Protein AF-A0A1Q5LDI1-F1 (afdb_monomer_lite)

Foldseek 3Di:
DDDDDDDDDDDDDDDDPPPPPPDDDDPDQDFDWDDWALDPVVLVVVVVVDPAPDKDWDQDPVVNTIIITGGPND

pLDDT: mean 72.64, std 20.11, range [39.22, 93.62]

Radius of gyration: 20.77 Å; chains: 1; bounding box: 68×32×31 Å

Structure (mmCIF, N/CA/C/O backbone):
data_AF-A0A1Q5LDI1-F1
#
_entry.id   AF-A0A1Q5LDI1-F1
#
loop_
_atom_site.group_PDB
_atom_site.id
_atom_site.type_symbol
_atom_site.label_atom_id
_atom_site.label_alt_id
_atom_site.label_comp_id
_atom_site.label_asym_id
_atom_site.label_entity_id
_atom_site.label_seq_id
_atom_site.pdbx_PDB_ins_code
_atom_site.Cartn_x
_atom_site.Cartn_y
_atom_site.Cartn_z
_atom_site.occupancy
_atom_site.B_iso_or_equiv
_atom_site.auth_seq_id
_atom_site.auth_comp_id
_atom_site.auth_asym_id
_atom_site.auth_atom_id
_atom_site.pdbx_PDB_model_num
ATOM 1 N N . MET A 1 1 ? -57.844 21.635 2.609 1.00 45.34 1 MET A N 1
ATOM 2 C CA . MET A 1 1 ? -56.963 20.447 2.498 1.00 45.34 1 MET A CA 1
ATOM 3 C C . MET A 1 1 ? -56.474 20.342 1.062 1.00 45.34 1 MET A C 1
ATOM 5 O O . MET A 1 1 ? -57.213 20.798 0.203 1.00 45.34 1 MET A O 1
ATOM 9 N N . LEU A 1 2 ? -55.293 19.739 0.852 1.00 39.22 2 LEU A N 1
ATOM 10 C CA . LEU A 1 2 ? -54.427 19.717 -0.353 1.00 39.22 2 LEU A CA 1
ATOM 11 C C . LEU A 1 2 ? -53.421 20.888 -0.341 1.00 39.22 2 LEU A C 1
ATOM 13 O O . LEU A 1 2 ? -53.800 22.017 -0.600 1.00 39.22 2 LEU A O 1
ATOM 17 N N . GLY A 1 3 ? -52.152 20.745 0.050 1.00 43.53 3 GLY A N 1
ATOM 18 C CA . GLY A 1 3 ? -51.273 19.572 0.024 1.00 43.53 3 GLY A CA 1
ATOM 19 C C . GLY A 1 3 ? -50.323 19.692 -1.167 1.00 43.53 3 GLY A C 1
ATOM 20 O O . GLY A 1 3 ? -50.531 19.032 -2.176 1.00 43.53 3 GLY A O 1
ATOM 21 N N . GLY A 1 4 ? -49.329 20.579 -1.072 1.00 42.50 4 GLY A N 1
ATOM 22 C CA . GLY A 1 4 ? -48.284 20.747 -2.084 1.00 42.50 4 GLY A CA 1
ATOM 23 C C . GLY A 1 4 ? -46.973 20.175 -1.566 1.00 42.50 4 GLY A C 1
ATOM 24 O O . GLY A 1 4 ? -46.319 20.797 -0.735 1.00 42.50 4 GLY A O 1
ATOM 25 N N . LEU A 1 5 ? -46.646 18.961 -2.007 1.00 48.78 5 LEU A N 1
ATOM 26 C CA . LEU A 1 5 ? -45.424 18.229 -1.681 1.00 48.78 5 LEU A CA 1
ATOM 27 C C . LEU A 1 5 ? -44.170 19.035 -2.056 1.00 48.78 5 LEU A C 1
ATOM 29 O O . LEU A 1 5 ? -44.043 19.509 -3.183 1.00 48.78 5 LEU A O 1
ATOM 33 N N . ALA A 1 6 ? -43.228 19.142 -1.117 1.00 51.41 6 ALA A N 1
ATOM 34 C CA . ALA A 1 6 ? -41.881 19.622 -1.390 1.00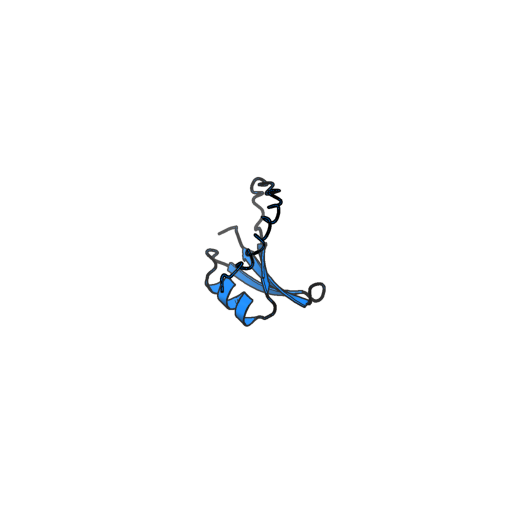 51.41 6 ALA A CA 1
ATOM 35 C C . ALA A 1 6 ? -41.188 18.660 -2.371 1.00 51.41 6 ALA A C 1
ATOM 37 O O . ALA A 1 6 ? -41.065 17.466 -2.098 1.00 51.41 6 ALA A O 1
ATOM 38 N N . ALA A 1 7 ? -40.763 19.176 -3.524 1.00 48.19 7 ALA A N 1
ATOM 39 C CA . ALA A 1 7 ? -39.981 18.420 -4.492 1.00 48.19 7 ALA A CA 1
ATOM 40 C C . ALA A 1 7 ? -38.567 18.159 -3.931 1.00 48.19 7 ALA A C 1
ATOM 42 O O . ALA A 1 7 ? -37.959 19.085 -3.385 1.00 48.19 7 ALA A O 1
ATOM 43 N N . PRO A 1 8 ? -38.012 16.940 -4.050 1.00 48.59 8 PRO A N 1
ATOM 44 C CA . PRO A 1 8 ? -36.635 16.690 -3.655 1.00 48.59 8 PRO A CA 1
ATOM 45 C C . PRO A 1 8 ? -35.699 17.383 -4.654 1.00 48.59 8 PRO A C 1
ATOM 47 O O . PRO A 1 8 ? -35.821 17.197 -5.865 1.00 48.59 8 PRO A O 1
ATOM 50 N N . ALA A 1 9 ? -34.762 18.188 -4.153 1.00 52.06 9 ALA A N 1
ATOM 51 C CA . ALA A 1 9 ? -33.691 18.749 -4.965 1.00 52.06 9 ALA A CA 1
ATOM 52 C C . ALA A 1 9 ? -32.810 17.601 -5.482 1.00 52.06 9 ALA A C 1
ATOM 54 O O . ALA A 1 9 ? -32.166 16.897 -4.705 1.00 52.06 9 ALA A O 1
ATOM 55 N N . GLN A 1 10 ? -32.821 17.382 -6.795 1.00 46.75 10 GLN A N 1
ATOM 56 C CA . GLN A 1 10 ? -31.979 16.388 -7.449 1.00 46.75 10 GLN A CA 1
ATOM 57 C C . GLN A 1 10 ? -30.521 16.854 -7.343 1.00 46.75 10 GLN A C 1
ATOM 59 O O . GLN A 1 10 ? -30.159 17.900 -7.881 1.00 46.75 10 GLN A O 1
ATOM 64 N N . ALA A 1 11 ? -29.694 16.103 -6.613 1.00 50.88 11 ALA A N 1
ATOM 65 C CA . ALA A 1 11 ? -28.262 16.355 -6.544 1.00 50.88 11 ALA A CA 1
ATOM 66 C C . ALA A 1 1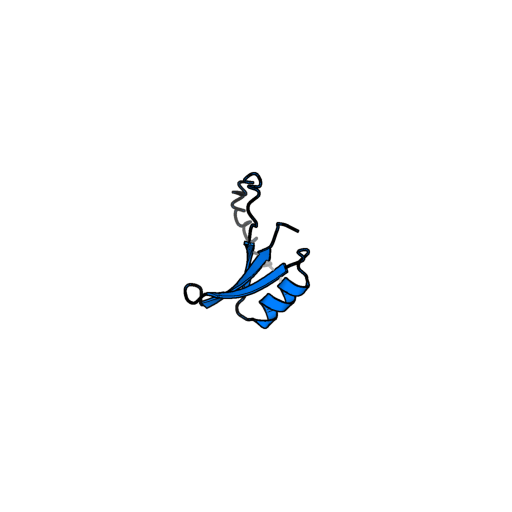1 ? -27.656 16.210 -7.949 1.00 50.88 11 ALA A C 1
ATOM 68 O O . ALA A 1 11 ? -27.842 15.185 -8.608 1.00 50.88 11 ALA A O 1
ATOM 69 N N . ALA A 1 12 ? -26.967 17.254 -8.412 1.00 50.19 12 ALA A N 1
ATOM 70 C CA . ALA A 1 12 ? -26.290 17.247 -9.701 1.00 50.19 12 ALA A CA 1
ATOM 71 C C . ALA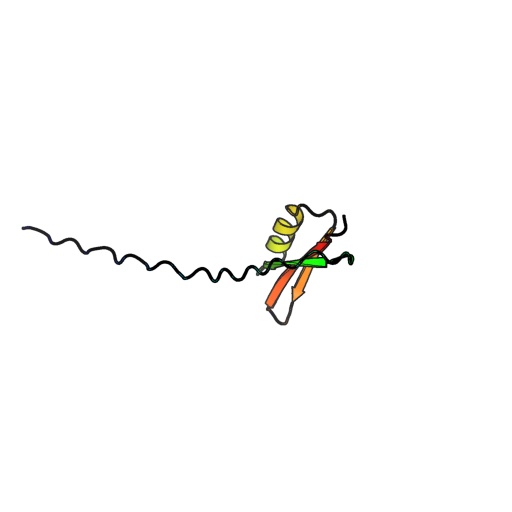 A 1 12 ? -25.198 16.156 -9.725 1.00 50.19 12 ALA A C 1
ATOM 73 O O . ALA A 1 12 ? -24.511 15.970 -8.716 1.00 50.19 12 ALA A O 1
ATOM 74 N N . PRO A 1 13 ? -25.004 15.445 -10.852 1.00 44.31 13 PRO A N 1
ATOM 75 C CA . PRO A 1 13 ? -23.886 14.524 -11.005 1.00 44.31 13 PRO A CA 1
ATOM 76 C C . PRO A 1 13 ? -22.571 15.286 -10.823 1.00 44.31 13 PRO A C 1
ATOM 78 O O . PRO A 1 13 ? -22.34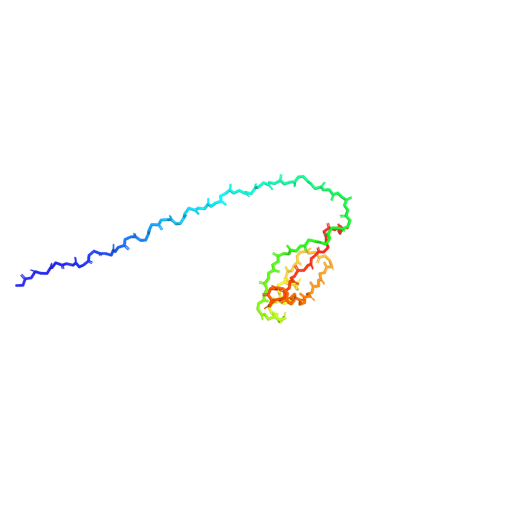0 16.292 -11.495 1.00 44.31 13 PRO A O 1
ATOM 81 N N . ALA A 1 14 ? -21.712 14.825 -9.913 1.00 49.41 14 ALA A N 1
ATOM 82 C CA . ALA A 1 14 ? -20.354 15.341 -9.829 1.00 49.41 14 ALA A CA 1
ATOM 83 C C . ALA A 1 14 ? -19.627 15.015 -11.149 1.00 49.41 14 ALA A C 1
ATOM 85 O O . ALA A 1 14 ? -19.734 13.876 -11.620 1.00 49.41 14 ALA A O 1
ATOM 86 N N . PRO A 1 15 ? -18.919 15.975 -11.769 1.00 43.09 15 PRO A N 1
ATOM 87 C CA . PRO A 1 15 ? -18.126 15.691 -12.952 1.00 43.09 15 PRO A CA 1
ATOM 88 C C . PRO A 1 15 ? -17.047 14.676 -12.573 1.00 43.09 15 PRO A C 1
ATOM 90 O O . PRO A 1 15 ? -16.233 14.903 -11.683 1.00 43.09 15 PRO A O 1
ATOM 93 N N . VAL A 1 16 ? -17.085 13.520 -13.227 1.00 52.97 16 VAL A N 1
ATOM 94 C CA . VAL A 1 16 ? -16.007 12.541 -13.160 1.00 52.97 16 VAL A CA 1
ATOM 95 C C . VAL A 1 16 ? -14.866 13.069 -14.020 1.00 52.97 16 VAL A C 1
ATOM 97 O O . VAL A 1 16 ? -14.917 12.980 -15.246 1.00 52.97 16 VAL A O 1
ATOM 100 N N . ASP A 1 17 ? -13.847 13.644 -13.383 1.00 43.62 17 ASP A N 1
ATOM 101 C CA . ASP A 1 17 ? -12.567 13.947 -14.021 1.00 43.62 17 ASP A CA 1
ATOM 102 C C . ASP A 1 17 ? -11.938 12.635 -14.510 1.00 43.62 17 ASP A C 1
ATOM 104 O O . ASP A 1 17 ? -11.164 11.968 -13.825 1.00 43.62 17 ASP A O 1
ATOM 108 N N . SER A 1 18 ? -12.323 12.224 -15.716 1.00 52.00 18 SER A N 1
ATOM 109 C CA . SER A 1 18 ? -11.799 11.044 -16.394 1.00 52.00 18 SER A CA 1
ATOM 110 C C . SER A 1 18 ? -10.473 11.406 -17.048 1.00 52.00 18 SER A C 1
ATOM 112 O O . SER A 1 18 ? -10.356 11.420 -18.268 1.00 52.00 18 SER A O 1
ATOM 114 N N . ASN A 1 19 ? -9.465 11.723 -16.238 1.00 49.28 19 ASN A N 1
ATOM 115 C CA . ASN A 1 19 ? -8.086 11.793 -16.707 1.00 49.28 19 ASN A CA 1
ATOM 116 C C . ASN A 1 19 ? -7.312 10.563 -16.228 1.00 49.28 19 ASN A C 1
ATOM 118 O O . ASN A 1 19 ? -6.321 10.656 -15.505 1.00 49.28 19 ASN A O 1
ATOM 122 N N . THR A 1 20 ? -7.789 9.382 -16.622 1.00 48.38 20 THR A N 1
ATOM 123 C CA . THR A 1 20 ? -7.017 8.146 -16.495 1.00 48.38 20 THR A CA 1
ATOM 124 C C . THR A 1 20 ? -6.093 8.042 -17.704 1.00 48.38 20 THR A C 1
ATOM 126 O O . THR A 1 20 ? -6.374 7.335 -18.669 1.00 48.38 20 THR A O 1
ATOM 129 N N . THR A 1 21 ? -4.982 8.780 -17.675 1.00 49.53 21 THR A N 1
ATOM 130 C CA . THR A 1 21 ? -3.867 8.531 -18.593 1.00 49.53 21 THR A CA 1
ATOM 131 C C . THR A 1 21 ? -3.290 7.159 -18.252 1.00 49.53 21 THR A C 1
ATOM 133 O O . THR A 1 21 ? -2.531 7.021 -17.294 1.00 49.53 21 THR A O 1
ATOM 136 N N . ALA A 1 22 ? -3.673 6.128 -19.004 1.00 51.50 22 ALA A N 1
ATOM 137 C CA . ALA A 1 22 ? -3.042 4.818 -18.926 1.00 51.50 22 ALA A CA 1
ATOM 138 C C . ALA A 1 22 ? -1.617 4.928 -19.493 1.00 51.50 22 ALA A C 1
ATOM 140 O O . ALA A 1 22 ? -1.416 4.942 -20.707 1.00 51.50 22 ALA A O 1
ATOM 141 N N . ALA A 1 23 ? -0.629 5.073 -18.611 1.00 52.81 23 ALA A N 1
ATOM 142 C CA . ALA A 1 23 ? 0.777 4.970 -18.978 1.00 52.81 23 ALA A CA 1
ATOM 143 C C . ALA A 1 23 ? 1.142 3.490 -19.197 1.00 52.81 23 ALA A C 1
ATOM 145 O O . ALA A 1 23 ? 0.759 2.632 -18.403 1.00 52.81 23 ALA A O 1
ATOM 146 N N . ALA A 1 24 ? 1.866 3.195 -20.281 1.00 49.34 24 ALA A N 1
ATOM 147 C CA . ALA A 1 24 ? 2.375 1.855 -20.579 1.00 49.34 24 ALA A CA 1
ATOM 148 C C . ALA A 1 24 ? 3.337 1.356 -19.474 1.00 49.34 24 ALA A C 1
ATOM 150 O O . ALA A 1 24 ? 4.034 2.177 -18.869 1.00 49.34 24 ALA A O 1
ATOM 151 N N . PRO A 1 25 ? 3.406 0.036 -19.209 1.00 46.19 25 PRO A N 1
ATOM 152 C CA . PRO A 1 25 ? 4.210 -0.504 -18.120 1.00 46.19 25 PRO A CA 1
ATOM 153 C C . PRO A 1 25 ? 5.707 -0.402 -18.439 1.00 46.19 25 PRO A C 1
ATOM 155 O O . PRO A 1 25 ? 6.201 -0.962 -19.415 1.00 46.19 25 PRO A O 1
ATOM 158 N N . ILE A 1 26 ? 6.433 0.320 -17.593 1.00 48.31 26 ILE A N 1
ATOM 159 C CA . ILE A 1 26 ? 7.895 0.282 -17.507 1.00 48.31 26 ILE A CA 1
ATOM 160 C C . ILE A 1 26 ? 8.267 -0.875 -16.572 1.00 48.31 26 ILE A C 1
ATOM 162 O O . ILE A 1 26 ? 7.947 -0.814 -15.389 1.00 48.31 26 ILE A O 1
ATOM 166 N N . SER A 1 27 ? 8.919 -1.921 -17.097 1.00 50.84 27 SER A N 1
ATOM 167 C CA . SER A 1 27 ? 9.449 -3.036 -16.292 1.00 50.84 27 SER A CA 1
ATOM 168 C C . SER A 1 27 ? 10.672 -2.555 -15.510 1.00 50.84 27 SER A C 1
ATOM 170 O O . SER A 1 27 ? 11.801 -2.522 -15.996 1.00 50.84 27 SER A O 1
ATOM 172 N N . ILE A 1 28 ? 10.396 -2.100 -14.305 1.00 53.34 28 ILE A N 1
ATOM 173 C CA . ILE A 1 28 ? 11.304 -1.809 -13.200 1.00 53.34 28 ILE A CA 1
ATOM 174 C C . ILE A 1 28 ? 10.585 -2.489 -12.040 1.00 53.34 28 ILE A C 1
ATOM 176 O O . ILE A 1 28 ? 9.369 -2.332 -12.011 1.00 53.34 28 ILE A O 1
ATOM 180 N N . SER A 1 29 ? 11.236 -3.215 -11.126 1.00 57.75 29 SER A N 1
ATOM 181 C CA . SER A 1 29 ? 10.518 -3.801 -9.983 1.00 57.75 29 SER A CA 1
ATOM 182 C C . SER A 1 29 ? 9.735 -2.698 -9.259 1.00 57.75 29 SER A C 1
ATOM 184 O O . SER A 1 29 ? 10.305 -1.820 -8.602 1.00 57.75 29 SER A O 1
ATOM 186 N N . ALA A 1 30 ? 8.438 -2.621 -9.561 1.00 71.75 30 ALA A N 1
ATOM 187 C CA . ALA A 1 30 ? 7.680 -1.391 -9.434 1.00 71.75 30 ALA A CA 1
ATOM 188 C C . ALA A 1 30 ? 6.823 -1.544 -8.202 1.00 71.75 30 ALA A C 1
ATOM 190 O O . ALA A 1 30 ? 5.714 -2.080 -8.237 1.00 71.75 30 ALA A O 1
ATOM 191 N N . ILE A 1 31 ? 7.380 -1.046 -7.104 1.00 84.88 31 ILE A N 1
ATOM 192 C CA . ILE A 1 31 ? 6.622 -0.780 -5.898 1.00 84.88 31 ILE A CA 1
ATOM 193 C C . ILE A 1 31 ? 5.641 0.347 -6.233 1.00 84.88 31 ILE A C 1
ATOM 195 O O . ILE A 1 31 ? 5.997 1.531 -6.247 1.00 84.88 31 ILE A O 1
ATOM 199 N N . VAL A 1 32 ? 4.398 -0.016 -6.533 1.00 87.44 32 VAL A N 1
ATOM 200 C CA . VAL A 1 32 ? 3.322 0.941 -6.792 1.00 87.44 32 VAL A CA 1
ATOM 201 C C . VAL A 1 32 ? 2.537 1.190 -5.516 1.00 87.44 32 VAL A C 1
ATOM 203 O O . VAL A 1 32 ? 2.373 0.320 -4.664 1.00 87.44 32 VAL A O 1
ATOM 206 N N . ARG A 1 33 ? 2.037 2.414 -5.372 1.00 89.00 33 ARG A N 1
ATOM 207 C CA . ARG A 1 33 ? 1.197 2.796 -4.240 1.00 89.00 33 ARG A CA 1
ATOM 208 C C . ARG A 1 33 ? -0.265 2.592 -4.603 1.00 89.00 33 ARG A C 1
ATOM 210 O O . ARG A 1 33 ? -0.754 3.236 -5.526 1.00 89.00 33 ARG A O 1
ATOM 217 N N . VAL A 1 34 ? -0.953 1.763 -3.831 1.00 88.38 34 VAL A N 1
ATOM 218 C CA . VAL A 1 34 ? -2.356 1.399 -4.067 1.00 88.38 34 VAL A CA 1
ATOM 219 C C . VAL A 1 34 ? -3.306 2.405 -3.424 1.00 88.38 34 VAL A C 1
ATOM 221 O O . VAL A 1 34 ? -4.274 2.829 -4.048 1.00 88.38 34 VAL A O 1
ATOM 224 N N . GLY A 1 35 ? -3.012 2.846 -2.197 1.00 89.94 35 GLY A N 1
ATOM 225 C CA . GLY A 1 35 ? -3.946 3.680 -1.441 1.00 89.94 35 GLY A CA 1
ATOM 226 C C . GLY A 1 35 ? -3.365 4.317 -0.184 1.00 89.94 35 GLY A C 1
ATOM 227 O O . GLY A 1 35 ? -2.215 4.072 0.190 1.00 89.94 35 GLY A O 1
ATOM 228 N N . TRP A 1 36 ? -4.186 5.155 0.456 1.00 93.06 36 TRP A N 1
ATOM 229 C CA . TRP A 1 36 ? -3.907 5.807 1.736 1.00 93.06 36 TRP A CA 1
ATOM 230 C C . TRP A 1 36 ? -4.997 5.482 2.751 1.00 93.06 36 TRP A C 1
ATOM 232 O O . TRP A 1 36 ? -6.183 5.625 2.465 1.00 93.06 36 TRP A O 1
ATOM 242 N N . TYR A 1 37 ? -4.583 5.121 3.959 1.00 91.94 37 TYR A N 1
ATOM 243 C CA . TYR A 1 37 ? -5.460 4.675 5.031 1.00 91.94 37 TYR A CA 1
ATOM 244 C C . TYR A 1 37 ? -5.166 5.467 6.301 1.00 91.94 37 TYR A C 1
ATOM 246 O O . TYR A 1 37 ? -4.017 5.710 6.662 1.00 91.94 37 TYR A O 1
ATOM 254 N N . SER A 1 38 ? -6.214 5.835 7.029 1.00 90.00 38 SER A N 1
ATOM 255 C CA . SER A 1 38 ? -6.102 6.537 8.312 1.00 90.00 38 SER A CA 1
ATOM 256 C C . SER A 1 38 ? -5.563 5.658 9.449 1.00 90.00 38 SER A C 1
ATOM 258 O O . SER A 1 38 ? -5.181 6.173 10.494 1.00 90.00 38 SER A O 1
ATOM 260 N N . SER A 1 39 ? -5.507 4.337 9.261 1.00 92.81 39 SER A N 1
ATOM 261 C CA . SER A 1 39 ? -5.078 3.369 10.274 1.00 92.81 39 SER A CA 1
ATOM 262 C C . SER A 1 39 ? -4.276 2.231 9.652 1.00 92.81 39 SER A C 1
ATOM 264 O O . SER A 1 39 ? -4.666 1.744 8.587 1.00 92.81 39 SER A O 1
ATOM 266 N N . LEU A 1 40 ? -3.251 1.747 10.360 1.00 89.25 40 LEU A N 1
ATOM 267 C CA . LEU A 1 40 ? -2.422 0.618 9.925 1.00 89.25 40 LEU A CA 1
ATOM 268 C C . LEU A 1 40 ? -3.264 -0.633 9.648 1.00 89.25 40 LEU A C 1
ATOM 270 O O . LEU A 1 40 ? -3.160 -1.198 8.570 1.00 89.25 40 LEU A O 1
ATOM 274 N N . ALA A 1 41 ? -4.188 -0.977 10.550 1.00 92.44 41 ALA A N 1
ATOM 275 C CA . ALA A 1 41 ? -5.032 -2.165 10.414 1.00 92.44 41 ALA A CA 1
ATOM 276 C C . ALA A 1 41 ? -5.846 -2.202 9.105 1.00 92.44 41 ALA A C 1
ATOM 278 O O . ALA A 1 41 ? -6.028 -3.260 8.516 1.00 92.44 41 ALA A O 1
ATOM 279 N N . ARG A 1 42 ? -6.318 -1.044 8.617 1.00 90.44 42 ARG A N 1
ATOM 280 C CA . ARG A 1 42 ? -6.998 -0.962 7.310 1.00 90.44 42 ARG A CA 1
ATOM 281 C C . ARG A 1 42 ? -6.034 -1.151 6.144 1.00 90.44 42 ARG A C 1
ATOM 283 O O . ARG A 1 42 ? -6.407 -1.794 5.174 1.00 90.44 42 ARG A O 1
ATOM 290 N N . CYS A 1 43 ? -4.826 -0.603 6.251 1.00 91.75 43 CYS A N 1
ATOM 291 C CA . CYS A 1 43 ? -3.790 -0.798 5.243 1.00 91.75 43 CYS A CA 1
ATOM 292 C C . CYS A 1 43 ? -3.394 -2.278 5.141 1.00 91.75 43 CYS A C 1
ATOM 294 O O . CYS A 1 43 ? -3.315 -2.810 4.041 1.00 91.75 43 CYS A O 1
ATOM 296 N N . GLU A 1 44 ? -3.211 -2.959 6.275 1.00 92.44 44 GLU A N 1
ATOM 297 C CA . GLU A 1 44 ? -2.861 -4.384 6.306 1.00 92.44 44 GLU A CA 1
ATOM 298 C C . GLU A 1 44 ? -4.008 -5.278 5.839 1.00 92.44 44 GLU A C 1
ATOM 300 O O . GLU A 1 44 ? -3.768 -6.242 5.123 1.00 92.44 44 GLU A O 1
ATOM 305 N N . ALA A 1 45 ? -5.256 -4.95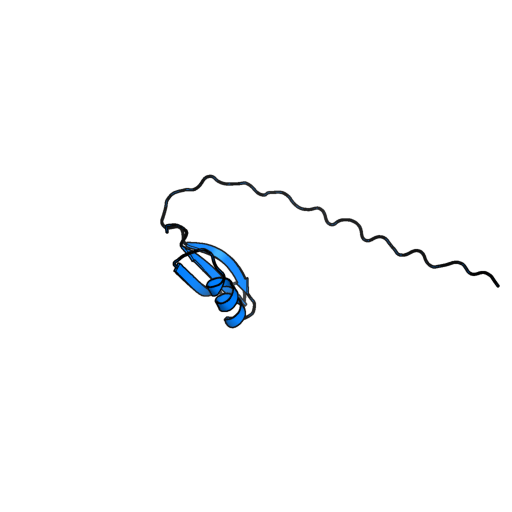5 6.194 1.00 93.31 45 ALA A N 1
ATOM 306 C CA . ALA A 1 45 ? -6.416 -5.688 5.696 1.00 93.31 45 ALA A CA 1
ATOM 307 C C . ALA A 1 45 ? -6.529 -5.599 4.167 1.00 93.31 45 ALA A C 1
ATOM 309 O O . ALA A 1 45 ? -6.828 -6.595 3.516 1.00 93.31 45 ALA A O 1
ATOM 310 N N . ASP A 1 46 ? -6.273 -4.425 3.589 1.00 89.00 46 ASP A N 1
ATOM 311 C CA . ASP A 1 46 ? -6.290 -4.229 2.138 1.00 89.00 46 ASP A CA 1
ATOM 312 C C . ASP A 1 46 ? -5.078 -4.891 1.463 1.00 89.00 46 ASP A C 1
ATOM 314 O O . ASP A 1 46 ? -5.228 -5.586 0.463 1.00 89.00 46 ASP A O 1
ATOM 318 N N . GLY A 1 47 ? -3.896 -4.790 2.079 1.00 90.31 47 GLY A N 1
ATOM 319 C CA . GLY A 1 47 ? -2.689 -5.495 1.652 1.00 90.31 47 GLY A CA 1
ATOM 320 C C . GLY A 1 47 ? -2.862 -7.013 1.642 1.00 90.31 47 GLY A C 1
ATOM 321 O O . GLY A 1 47 ? -2.514 -7.661 0.663 1.00 90.31 47 GLY A O 1
ATOM 322 N N . ALA A 1 48 ? -3.490 -7.590 2.666 1.00 89.81 48 ALA A N 1
ATOM 323 C CA . ALA A 1 48 ? -3.785 -9.022 2.725 1.00 89.81 48 ALA A CA 1
ATOM 324 C C . ALA A 1 48 ? -4.805 -9.482 1.666 1.00 89.81 48 ALA A C 1
ATOM 326 O O . ALA A 1 48 ? -4.811 -10.655 1.303 1.00 89.81 48 ALA A O 1
ATOM 327 N N . ASN A 1 49 ? -5.654 -8.573 1.170 1.00 88.75 49 ASN A N 1
ATOM 328 C CA . ASN A 1 49 ? -6.554 -8.815 0.035 1.00 88.75 49 ASN A CA 1
ATOM 329 C C . ASN A 1 49 ? -5.907 -8.490 -1.323 1.00 88.75 49 ASN A C 1
ATOM 331 O O . ASN A 1 49 ? -6.542 -8.659 -2.364 1.00 88.75 49 ASN A O 1
ATOM 335 N N . SER A 1 50 ? -4.668 -8.001 -1.329 1.00 83.00 50 SER A N 1
ATOM 336 C CA . SER A 1 50 ? -3.956 -7.640 -2.546 1.00 83.00 50 SER A CA 1
ATOM 337 C C . SER A 1 50 ? -3.658 -8.878 -3.392 1.00 83.00 50 SER A C 1
ATOM 339 O O . SER A 1 50 ? -3.307 -9.936 -2.875 1.00 83.00 50 SER A O 1
ATOM 341 N N . ALA A 1 51 ? -3.755 -8.734 -4.714 1.00 84.19 51 ALA A N 1
ATOM 342 C CA . ALA A 1 51 ? -3.432 -9.799 -5.665 1.00 84.19 51 ALA A CA 1
ATOM 343 C C . ALA A 1 51 ? -1.914 -10.020 -5.846 1.00 84.19 51 ALA A C 1
ATOM 345 O O . ALA A 1 51 ? -1.511 -10.933 -6.562 1.00 84.19 51 ALA A O 1
ATOM 346 N N . TYR A 1 52 ? -1.083 -9.171 -5.234 1.00 84.00 52 TYR A N 1
ATOM 347 C CA . TYR A 1 52 ? 0.369 -9.168 -5.399 1.00 84.00 52 TYR A CA 1
ATOM 348 C C . TYR A 1 52 ? 1.076 -9.961 -4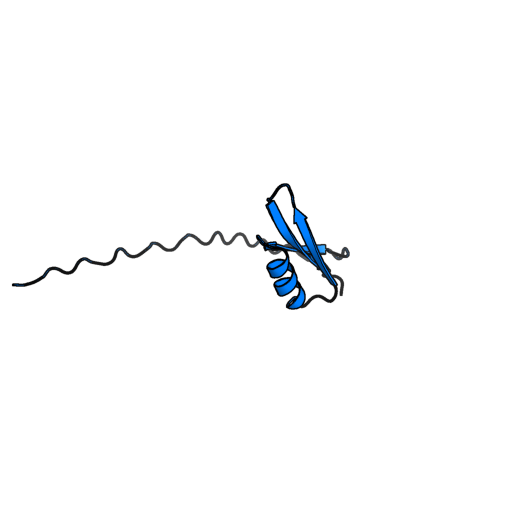.297 1.00 84.00 52 TYR A C 1
ATOM 350 O O . TYR A 1 52 ? 0.701 -9.889 -3.126 1.00 84.00 52 TYR A O 1
ATOM 358 N N . SER A 1 53 ? 2.145 -10.672 -4.672 1.00 82.31 53 SER A N 1
ATOM 359 C CA . SER A 1 53 ? 2.897 -11.560 -3.772 1.00 82.31 53 SER A CA 1
ATOM 360 C C . SER A 1 53 ? 3.627 -10.818 -2.653 1.00 82.31 53 SER A C 1
ATOM 362 O O . SER A 1 53 ? 3.847 -11.380 -1.581 1.00 82.31 53 SER A O 1
ATOM 364 N N . TYR A 1 54 ? 4.006 -9.561 -2.889 1.00 87.75 54 TYR A N 1
ATOM 365 C CA . TYR A 1 54 ? 4.659 -8.720 -1.896 1.00 87.75 54 TYR A CA 1
ATOM 366 C C . TYR A 1 54 ? 3.936 -7.385 -1.755 1.00 87.75 54 TYR A C 1
ATOM 368 O O . TYR A 1 54 ? 3.653 -6.687 -2.730 1.00 87.75 54 TYR A O 1
ATOM 376 N N . TRP A 1 55 ? 3.657 -7.018 -0.510 1.00 91.19 55 TRP A N 1
ATOM 377 C CA . TRP A 1 55 ? 3.031 -5.759 -0.149 1.00 91.19 55 TRP A CA 1
ATOM 378 C C . TRP A 1 55 ? 3.512 -5.311 1.228 1.00 91.19 55 TRP A C 1
ATOM 380 O O . TRP A 1 55 ? 3.927 -6.122 2.056 1.00 91.19 55 TRP A O 1
ATOM 390 N N . TYR A 1 56 ? 3.459 -4.007 1.480 1.00 92.38 56 TYR A N 1
ATOM 391 C CA . TYR A 1 56 ? 3.763 -3.450 2.792 1.00 92.38 56 TYR A CA 1
ATOM 392 C C . TYR A 1 56 ? 3.039 -2.126 3.037 1.00 92.38 56 TYR A C 1
ATOM 394 O O . TYR A 1 56 ? 2.649 -1.404 2.116 1.00 92.38 56 TYR A O 1
ATOM 402 N N . CYS A 1 57 ? 2.905 -1.792 4.318 1.00 93.44 57 CYS A N 1
ATOM 403 C CA . CYS A 1 57 ? 2.321 -0.545 4.788 1.00 93.44 57 CYS A CA 1
ATOM 404 C C . CYS A 1 57 ? 3.402 0.367 5.367 1.00 93.44 57 CYS A C 1
ATOM 406 O O . CYS A 1 57 ? 4.199 -0.060 6.199 1.00 93.44 57 CYS A O 1
ATOM 408 N N . ALA A 1 58 ? 3.414 1.640 4.969 1.00 93.19 58 ALA A N 1
ATOM 409 C CA . ALA A 1 58 ? 4.339 2.629 5.525 1.00 93.19 58 ALA A CA 1
ATOM 410 C C . ALA A 1 58 ? 3.633 3.939 5.886 1.00 93.19 58 ALA A C 1
ATOM 412 O O . ALA A 1 58 ? 2.847 4.477 5.103 1.00 93.19 58 ALA A O 1
ATOM 413 N N . TRP A 1 59 ? 3.926 4.471 7.074 1.00 92.94 59 TRP A N 1
ATOM 414 C CA . TRP A 1 59 ? 3.388 5.751 7.526 1.00 92.94 59 TRP A CA 1
ATOM 415 C C . TRP A 1 59 ? 4.033 6.910 6.767 1.00 92.94 59 TRP A C 1
ATOM 417 O O . TRP A 1 59 ? 5.256 6.996 6.657 1.00 92.94 59 TRP A O 1
ATOM 427 N N . SER A 1 60 ? 3.214 7.841 6.283 1.00 89.25 60 SER A N 1
ATOM 428 C CA . SER A 1 60 ? 3.676 9.090 5.688 1.00 89.25 60 SER A CA 1
ATOM 429 C C . SER A 1 60 ? 3.331 10.268 6.581 1.00 89.25 60 SER A C 1
ATOM 431 O O . SER A 1 60 ? 2.175 10.685 6.663 1.00 89.25 60 SER A O 1
ATOM 433 N N . SER A 1 61 ? 4.356 10.871 7.181 1.00 86.62 61 SER A N 1
ATOM 434 C CA . SER A 1 61 ? 4.205 12.080 7.997 1.00 86.62 61 SER A CA 1
ATOM 435 C C . SER A 1 61 ? 3.679 13.275 7.198 1.00 86.62 61 SER A C 1
ATOM 437 O O . SER A 1 61 ? 2.936 14.083 7.737 1.00 86.62 61 SER A O 1
ATOM 439 N N . SER A 1 62 ? 3.995 13.365 5.901 1.00 88.56 62 SER A N 1
ATOM 440 C CA . SER A 1 62 ? 3.494 14.434 5.025 1.00 88.56 62 SER A CA 1
ATOM 441 C C . SER A 1 62 ? 1.991 14.345 4.759 1.00 88.56 62 SER A C 1
ATOM 443 O O . SER A 1 62 ? 1.379 15.347 4.405 1.00 88.56 62 SER A O 1
ATOM 445 N N . ARG A 1 63 ? 1.397 13.153 4.893 1.00 84.31 63 ARG A N 1
ATOM 446 C CA . ARG A 1 63 ? -0.040 12.930 4.672 1.00 84.31 63 ARG A CA 1
ATOM 447 C C . ARG A 1 63 ? -0.817 12.583 5.936 1.00 84.31 63 ARG A C 1
ATOM 449 O O . ARG A 1 63 ? -2.041 12.582 5.888 1.00 84.31 63 ARG A O 1
ATOM 456 N N . GLY A 1 64 ? -0.133 12.265 7.033 1.00 91.38 64 GLY A N 1
ATOM 457 C CA . GLY A 1 64 ? -0.773 11.761 8.246 1.00 91.38 64 GLY A CA 1
ATOM 458 C C . GLY A 1 64 ? -1.549 10.463 7.999 1.00 91.38 64 GLY A C 1
ATOM 459 O O . GLY A 1 64 ? -2.640 10.296 8.538 1.00 91.38 64 GLY A O 1
ATOM 460 N N . ALA A 1 65 ? -1.031 9.580 7.138 1.00 92.75 65 ALA A N 1
ATOM 461 C CA . ALA A 1 65 ? -1.718 8.359 6.720 1.00 92.75 65 ALA A CA 1
ATOM 462 C C . ALA A 1 65 ? -0.743 7.212 6.416 1.00 92.75 65 ALA A C 1
ATOM 464 O O . ALA A 1 65 ? 0.420 7.433 6.072 1.00 92.75 65 ALA A O 1
ATOM 465 N N . TRP A 1 66 ? -1.242 5.980 6.492 1.00 93.62 66 TRP A N 1
ATOM 466 C CA . TRP A 1 66 ? -0.559 4.762 6.059 1.00 93.62 66 TRP A CA 1
ATOM 467 C C . TRP A 1 66 ? -0.743 4.560 4.559 1.00 93.62 66 TRP A C 1
ATOM 469 O O . TRP A 1 66 ? -1.870 4.526 4.077 1.00 93.62 66 TRP A O 1
ATOM 479 N N . GLY A 1 67 ? 0.350 4.450 3.813 1.00 93.12 67 GLY A N 1
ATOM 480 C CA . GLY A 1 67 ? 0.327 4.095 2.399 1.00 93.12 67 GLY A CA 1
ATOM 481 C C . GLY A 1 67 ? 0.479 2.591 2.224 1.00 93.12 67 GLY A C 1
ATOM 482 O O . GLY A 1 67 ? 1.405 2.026 2.806 1.00 93.12 67 GLY A O 1
ATOM 483 N N . LEU A 1 68 ? -0.389 1.978 1.418 1.00 93.44 68 LEU A N 1
ATOM 484 C CA . LEU A 1 68 ? -0.201 0.607 0.940 1.00 93.44 68 LEU A CA 1
ATOM 485 C C . LEU A 1 68 ? 0.638 0.631 -0.331 1.00 93.44 68 LEU A C 1
ATOM 487 O O . LEU A 1 68 ? 0.332 1.368 -1.276 1.00 93.44 68 LEU A O 1
ATOM 491 N N . TYR A 1 69 ? 1.672 -0.193 -0.345 1.00 91.12 69 TYR A N 1
ATOM 492 C CA . TYR A 1 69 ? 2.581 -0.364 -1.459 1.00 91.12 69 TYR A CA 1
ATOM 493 C C . TYR A 1 69 ? 2.626 -1.835 -1.837 1.00 91.12 69 TYR A C 1
ATOM 495 O O . TYR A 1 69 ? 2.700 -2.692 -0.959 1.00 91.12 69 TYR A O 1
ATOM 503 N N . VAL A 1 70 ? 2.578 -2.121 -3.130 1.00 90.62 70 VAL A N 1
ATOM 504 C CA . VAL A 1 70 ? 2.586 -3.483 -3.667 1.00 90.62 70 VAL A CA 1
ATOM 505 C C . VAL A 1 70 ? 3.679 -3.594 -4.711 1.00 90.62 70 VAL A C 1
ATOM 507 O O . VAL A 1 70 ? 3.908 -2.652 -5.470 1.00 90.62 70 VAL A O 1
ATOM 510 N N . ASP A 1 71 ? 4.364 -4.726 -4.721 1.00 87.19 71 ASP A N 1
ATOM 511 C CA . ASP A 1 71 ? 5.317 -5.056 -5.768 1.00 87.19 71 ASP A CA 1
ATOM 512 C C . ASP A 1 71 ? 4.582 -5.688 -6.948 1.00 87.19 71 ASP A C 1
ATOM 514 O O . ASP A 1 71 ? 3.805 -6.627 -6.778 1.00 87.19 71 ASP A O 1
ATOM 518 N N . THR A 1 72 ? 4.793 -5.135 -8.137 1.00 81.50 72 THR A N 1
ATOM 519 C CA . THR A 1 72 ? 4.094 -5.557 -9.359 1.00 81.50 72 THR A CA 1
ATOM 520 C C . THR A 1 72 ? 4.931 -6.475 -10.250 1.00 81.50 72 THR A C 1
ATOM 522 O O . THR A 1 72 ? 4.459 -6.864 -11.314 1.00 81.50 72 THR A O 1
ATOM 525 N N . ASP A 1 73 ? 6.139 -6.846 -9.823 1.00 72.75 73 ASP A N 1
ATOM 526 C CA . ASP A 1 73 ? 7.130 -7.596 -10.611 1.00 72.75 73 ASP A CA 1
ATOM 527 C C . ASP A 1 73 ? 7.081 -9.108 -10.321 1.00 72.75 73 ASP A C 1
ATOM 529 O O . ASP A 1 73 ? 8.084 -9.809 -10.428 1.00 72.75 73 ASP A O 1
ATOM 533 N N . SER A 1 74 ? 5.906 -9.603 -9.910 1.00 58.12 74 SER A N 1
ATOM 534 C CA . SER A 1 74 ? 5.676 -11.011 -9.546 1.00 58.12 74 SER A CA 1
ATOM 535 C C . SER A 1 74 ? 5.654 -11.952 -10.749 1.00 58.12 74 SER A C 1
ATOM 537 O O . SER A 1 74 ? 4.971 -11.618 -11.744 1.00 58.12 74 SER A O 1
#

Secondary structure (DSSP, 8-state):
----PPPP--PPPPP-------PPP--S--EEEEEEESSHHHHHHHHHT-SSS-EEEEEETTTTEEEEEEE---

Sequence (74 aa):
MLGGLAAPAQAAPAPVDSNTTAAAPISISAIVRVGWYSSLARCEADGANSAYSYWYCAWSSSRGAWGLYVDTDS